Protein AF-A0A2S6XHJ8-F1 (afdb_monomer)

Mean predicted aligned error: 4.08 Å

pLDDT: mean 92.59, std 9.73, range [37.56, 98.44]

Secondary structure (DSSP, 8-state):
-GGGTEE-S---GGGEEE-SS-EEE--GGG-EETTS---HHHHHHHHHHTTHHHHHHHHHHHHHSS-HHHHTT--HHHHHHHHHTT---TT--HHHHHHHHHHHHHHHHHHHHHHHHHHT-TTPPP-HHHHHHHHHHTT---

Solvent-accessible surface area (backbone atoms only — not comparable to full-atom values): 8437 Å² total; per-residue (Å²): 94,41,95,77,43,27,36,44,82,64,52,38,74,93,31,49,47,67,84,86,84,53,82,41,82,49,80,64,89,67,44,51,48,73,88,52,98,64,56,73,68,53,46,53,52,45,67,55,42,41,58,47,44,76,37,48,30,54,36,49,41,63,69,74,67,55,62,65,78,82,54,70,79,54,56,65,66,60,45,41,50,44,41,76,74,66,57,73,72,85,91,64,56,68,72,59,50,53,52,44,66,48,39,33,64,24,25,49,55,50,50,56,46,51,50,42,34,73,76,73,34,87,79,58,77,80,62,41,69,59,38,52,50,31,56,56,61,43,70,60,83,129

Structure (mmCIF, N/CA/C/O backbone):
data_AF-A0A2S6XHJ8-F1
#
_entry.id 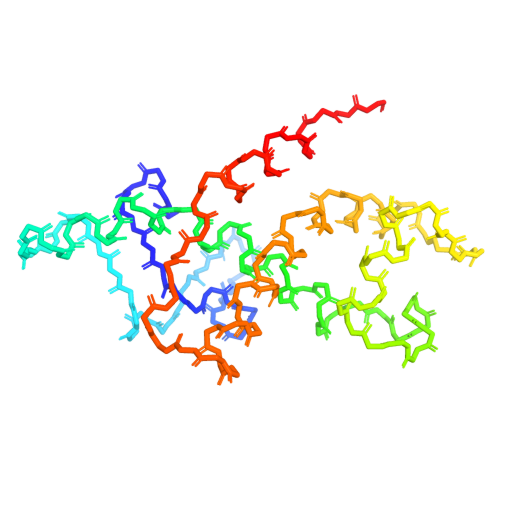  AF-A0A2S6XHJ8-F1
#
loop_
_atom_site.group_PDB
_atom_site.id
_atom_site.type_symbol
_atom_site.label_atom_id
_atom_site.label_alt_id
_atom_site.label_comp_id
_atom_site.label_asym_id
_atom_site.label_entity_id
_atom_site.label_seq_id
_atom_site.pdbx_PDB_ins_code
_atom_site.Cartn_x
_atom_site.Cartn_y
_atom_site.Cartn_z
_atom_site.occupancy
_atom_site.B_iso_or_equiv
_atom_site.auth_seq_id
_atom_site.auth_comp_id
_atom_site.auth_asym_id
_atom_site.auth_atom_id
_atom_site.pdbx_PDB_model_num
ATOM 1 N N . MET A 1 1 ? -7.659 -8.815 3.736 1.00 91.62 1 MET A N 1
ATOM 2 C CA . MET A 1 1 ? -7.818 -7.930 4.908 1.00 91.62 1 MET A CA 1
ATOM 3 C C . MET A 1 1 ? -8.956 -6.944 4.671 1.00 91.62 1 MET A C 1
ATOM 5 O O . MET A 1 1 ? -10.009 -7.159 5.249 1.00 91.62 1 MET A O 1
ATOM 9 N N . SER A 1 2 ? -8.832 -6.026 3.706 1.00 93.75 2 SER A N 1
ATOM 10 C CA . SER A 1 2 ? -9.870 -5.049 3.304 1.00 93.75 2 SER A CA 1
ATOM 11 C C . SER A 1 2 ? -11.326 -5.557 3.282 1.00 93.75 2 SER A C 1
ATOM 13 O O . SER A 1 2 ? -12.183 -5.001 3.956 1.00 93.75 2 SER A O 1
ATOM 15 N N . ALA A 1 3 ? -11.616 -6.669 2.588 1.00 93.50 3 ALA A N 1
ATOM 16 C CA . ALA A 1 3 ? -12.980 -7.218 2.490 1.00 93.50 3 ALA A CA 1
ATOM 17 C C . ALA A 1 3 ? -13.579 -7.687 3.834 1.00 93.50 3 ALA A C 1
ATOM 19 O O . ALA A 1 3 ? -14.787 -7.864 3.943 1.00 93.50 3 ALA A O 1
ATOM 20 N N . ARG A 1 4 ? -12.735 -7.900 4.850 1.00 94.75 4 ARG A N 1
ATOM 21 C CA . ARG A 1 4 ? -13.133 -8.212 6.229 1.00 94.75 4 ARG A CA 1
ATOM 22 C C . ARG A 1 4 ? -13.120 -6.976 7.136 1.00 94.75 4 ARG A C 1
ATOM 24 O O . ARG A 1 4 ? -13.318 -7.116 8.330 1.00 94.75 4 ARG A O 1
ATOM 31 N N . GLY A 1 5 ? -12.882 -5.783 6.588 1.00 97.06 5 GLY A N 1
ATOM 32 C CA . GLY A 1 5 ? -12.819 -4.544 7.358 1.00 97.06 5 GLY A CA 1
ATOM 33 C C . GLY A 1 5 ? -11.563 -4.381 8.204 1.00 97.06 5 GLY A C 1
ATOM 34 O O . GLY A 1 5 ? -11.638 -3.739 9.242 1.00 97.06 5 GLY A O 1
ATOM 35 N N . LEU A 1 6 ? -10.449 -4.987 7.786 1.00 97.75 6 LEU A N 1
ATOM 36 C CA . LEU A 1 6 ? -9.154 -4.914 8.465 1.00 97.75 6 LEU A CA 1
ATOM 37 C C . LEU A 1 6 ? -8.127 -4.220 7.565 1.00 97.75 6 LEU A C 1
ATOM 39 O O . LEU A 1 6 ? -8.011 -4.582 6.386 1.00 97.75 6 LEU A O 1
ATOM 43 N N . VAL A 1 7 ? -7.34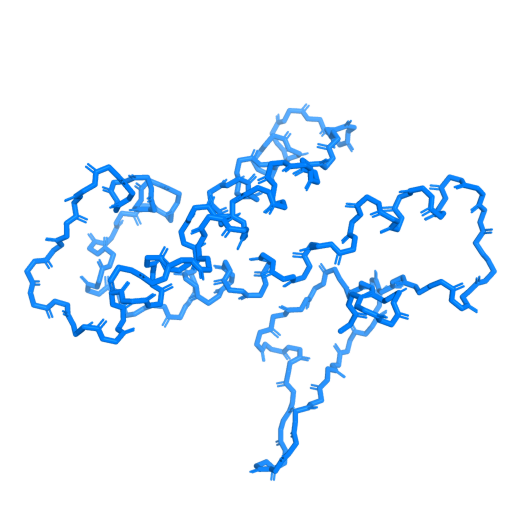9 -3.313 8.154 1.00 98.38 7 VAL A N 1
ATOM 44 C CA . VAL A 1 7 ? -6.134 -2.722 7.575 1.00 98.38 7 VAL A CA 1
ATOM 45 C C . VAL A 1 7 ? -4.974 -2.960 8.537 1.00 98.38 7 VAL A C 1
ATOM 47 O O . VAL A 1 7 ? -5.105 -2.733 9.735 1.00 98.38 7 VAL A O 1
ATOM 50 N N . HIS A 1 8 ? -3.856 -3.454 8.023 1.00 98.25 8 HIS A N 1
ATOM 51 C CA . HIS A 1 8 ? -2.641 -3.752 8.774 1.00 98.25 8 HIS A CA 1
ATOM 52 C C . HIS A 1 8 ? -1.740 -2.526 8.933 1.00 98.25 8 HIS A C 1
ATOM 54 O O . HIS A 1 8 ? -1.042 -2.418 9.935 1.00 98.25 8 HIS A O 1
ATOM 60 N N . PHE A 1 9 ? -1.721 -1.638 7.932 1.00 97.62 9 PHE A N 1
ATOM 61 C CA . PHE A 1 9 ? -0.877 -0.438 7.834 1.00 97.62 9 PHE A CA 1
ATOM 62 C C . PHE A 1 9 ? 0.635 -0.675 7.713 1.00 97.62 9 PHE A C 1
ATOM 64 O O . PHE A 1 9 ? 1.367 0.272 7.437 1.00 97.62 9 PHE A O 1
ATOM 71 N N . ASP A 1 10 ? 1.084 -1.925 7.825 1.00 96.75 10 ASP A N 1
ATOM 72 C CA . ASP A 1 10 ? 2.495 -2.322 7.730 1.00 96.75 10 ASP A CA 1
ATOM 73 C C . ASP A 1 10 ? 2.665 -3.708 7.083 1.00 96.75 10 ASP A C 1
ATOM 75 O O . ASP A 1 10 ? 3.451 -4.563 7.493 1.00 96.75 10 ASP A O 1
ATOM 79 N N . ALA A 1 11 ? 1.835 -3.975 6.073 1.00 95.25 11 ALA A N 1
ATOM 80 C CA . ALA A 1 11 ? 1.819 -5.249 5.368 1.00 95.25 11 ALA A CA 1
ATOM 81 C C . ALA A 1 11 ? 2.998 -5.354 4.383 1.00 95.25 11 ALA A C 1
ATOM 83 O O . ALA A 1 11 ? 2.828 -5.149 3.182 1.00 95.25 11 ALA A O 1
ATOM 84 N N . HIS A 1 12 ? 4.190 -5.686 4.876 1.00 94.25 12 HIS A N 1
ATOM 85 C CA . HIS A 1 12 ? 5.382 -5.938 4.057 1.00 94.25 12 HIS A CA 1
ATOM 86 C C . HIS A 1 12 ? 5.957 -7.347 4.265 1.00 94.25 12 HIS A C 1
ATOM 88 O O . HIS A 1 12 ? 5.586 -8.057 5.197 1.00 94.25 12 HIS A O 1
ATOM 94 N N . PHE A 1 13 ? 6.909 -7.763 3.423 1.00 91.88 13 PHE A N 1
ATOM 95 C CA . PHE A 1 13 ? 7.404 -9.149 3.396 1.00 91.88 13 PHE A CA 1
ATOM 96 C C . PHE A 1 13 ? 8.067 -9.626 4.692 1.00 91.88 13 PHE A C 1
ATOM 98 O O . PHE A 1 13 ? 7.992 -10.812 4.986 1.00 91.88 13 PHE A O 1
ATOM 105 N N . ALA A 1 14 ? 8.648 -8.736 5.503 1.00 93.31 14 ALA A N 1
ATOM 106 C CA . ALA A 1 14 ? 9.172 -9.122 6.819 1.00 93.31 14 ALA A CA 1
ATOM 107 C C . ALA A 1 14 ? 8.073 -9.400 7.872 1.00 93.31 14 ALA A C 1
ATOM 109 O O . ALA A 1 14 ? 8.341 -10.077 8.859 1.00 93.31 14 ALA A O 1
ATOM 110 N N . ASN A 1 15 ? 6.835 -8.960 7.620 1.00 96.69 15 ASN A N 1
ATOM 111 C CA . ASN A 1 15 ? 5.649 -9.215 8.446 1.00 96.69 15 ASN A CA 1
ATOM 112 C C . ASN A 1 15 ? 4.764 -10.317 7.833 1.00 96.69 15 ASN A C 1
ATOM 114 O O . ASN A 1 15 ? 3.629 -10.535 8.258 1.00 96.69 15 ASN A O 1
ATOM 118 N N . LEU A 1 16 ? 5.277 -11.027 6.820 1.00 93.69 16 LEU A N 1
ATOM 119 C CA . LEU A 1 16 ? 4.637 -12.177 6.196 1.00 93.69 16 LEU A CA 1
ATOM 120 C C . LEU A 1 16 ? 5.418 -13.446 6.531 1.00 93.69 16 LEU A C 1
ATOM 122 O O . LEU A 1 16 ? 6.581 -13.603 6.171 1.00 93.69 16 LEU A O 1
ATOM 126 N N . LEU A 1 17 ? 4.743 -14.383 7.185 1.00 95.75 17 LEU A N 1
ATOM 127 C CA . LEU A 1 17 ? 5.260 -15.708 7.502 1.00 95.75 17 LEU A CA 1
ATOM 128 C C . LEU A 1 17 ? 4.561 -16.746 6.624 1.00 95.75 17 LEU A C 1
ATOM 130 O O . LEU A 1 17 ? 3.405 -16.579 6.234 1.00 95.75 17 LEU A O 1
ATOM 134 N N . THR A 1 18 ? 5.242 -17.845 6.324 1.00 96.06 18 THR A N 1
ATOM 135 C CA . THR A 1 18 ? 4.644 -18.969 5.601 1.00 96.06 18 THR A CA 1
ATOM 136 C C . THR A 1 18 ? 5.185 -20.289 6.120 1.00 96.06 18 THR A C 1
ATOM 138 O O . THR A 1 18 ? 6.367 -20.407 6.433 1.00 96.06 18 THR A O 1
ATOM 141 N N . ASP A 1 19 ? 4.309 -21.286 6.198 1.00 96.31 19 ASP A N 1
ATOM 142 C CA . ASP A 1 19 ? 4.666 -22.688 6.443 1.00 96.31 19 ASP A CA 1
ATOM 143 C C . ASP A 1 19 ? 4.840 -23.475 5.125 1.00 96.31 19 ASP A C 1
ATOM 145 O O . ASP A 1 19 ? 4.975 -24.697 5.131 1.00 96.31 19 ASP A O 1
ATOM 149 N N . GLY A 1 20 ? 4.808 -22.781 3.981 1.00 95.50 20 GLY A N 1
ATOM 150 C CA . GLY A 1 20 ? 4.837 -23.367 2.641 1.00 95.50 20 GLY A CA 1
ATOM 151 C C . GLY A 1 20 ? 3.463 -23.790 2.108 1.00 95.50 20 GLY A C 1
ATOM 152 O O . GLY A 1 20 ? 3.369 -24.195 0.952 1.00 95.50 20 GLY A O 1
ATOM 153 N N . GLN A 1 21 ? 2.400 -23.696 2.910 1.00 95.56 21 GLN A N 1
ATOM 154 C CA . GLN A 1 21 ? 1.014 -23.978 2.512 1.00 95.56 21 GLN A CA 1
ATOM 155 C C . GLN A 1 21 ? 0.106 -22.758 2.680 1.00 95.56 21 GLN A C 1
ATOM 157 O O . GLN A 1 21 ? -0.823 -22.552 1.897 1.00 95.56 21 GLN A O 1
ATOM 162 N N . ARG A 1 22 ? 0.351 -21.951 3.712 1.00 95.56 22 ARG A N 1
ATOM 163 C CA . ARG A 1 22 ? -0.447 -20.782 4.073 1.00 95.56 22 ARG A CA 1
ATOM 164 C C . ARG A 1 22 ? 0.453 -19.593 4.348 1.00 95.56 22 ARG A C 1
ATOM 166 O O . ARG A 1 22 ? 1.557 -19.734 4.857 1.00 95.56 22 ARG A O 1
ATOM 173 N N . MET A 1 23 ? -0.076 -18.415 4.047 1.00 94.00 23 MET A N 1
ATOM 174 C CA . MET A 1 23 ? 0.528 -17.143 4.424 1.00 94.00 23 MET A CA 1
ATOM 175 C C . MET A 1 23 ? -0.128 -16.633 5.706 1.00 94.00 23 MET A C 1
ATOM 177 O O . MET A 1 23 ? -1.354 -16.676 5.844 1.00 94.00 23 MET A O 1
ATOM 181 N N . TYR A 1 24 ? 0.690 -16.115 6.610 1.00 95.31 24 TYR A N 1
ATOM 182 C CA . TYR A 1 24 ? 0.290 -15.523 7.876 1.00 95.31 24 TYR A CA 1
ATOM 183 C C . TYR A 1 24 ? 0.835 -14.098 7.934 1.00 95.31 24 TYR A C 1
ATOM 185 O O . TYR A 1 24 ? 2.002 -13.871 7.627 1.00 95.31 24 TYR A O 1
ATOM 193 N N . PHE A 1 25 ? -0.005 -13.148 8.331 1.00 95.50 25 PHE A N 1
ATOM 194 C CA . PHE A 1 25 ? 0.446 -11.803 8.682 1.00 95.50 25 PHE A CA 1
ATOM 195 C C . PHE A 1 25 ? 0.858 -11.792 10.155 1.00 95.50 25 PHE A C 1
ATOM 197 O O . PHE A 1 25 ? 0.224 -12.460 10.977 1.00 95.50 25 PHE A O 1
ATOM 204 N N . ALA A 1 26 ? 1.915 -11.060 10.469 1.00 96.75 26 ALA A N 1
ATOM 205 C CA . ALA A 1 26 ? 2.439 -10.854 11.811 1.00 96.75 26 ALA A CA 1
ATOM 206 C C . ALA A 1 26 ? 2.598 -9.352 12.082 1.00 96.75 26 ALA A C 1
ATOM 208 O O . ALA A 1 26 ? 2.518 -8.554 11.163 1.00 96.75 26 ALA A O 1
ATOM 209 N N . ASP A 1 27 ? 2.838 -8.993 13.342 1.00 97.06 27 ASP A N 1
ATOM 210 C CA . ASP A 1 27 ? 2.986 -7.601 13.788 1.00 97.06 27 ASP A CA 1
AT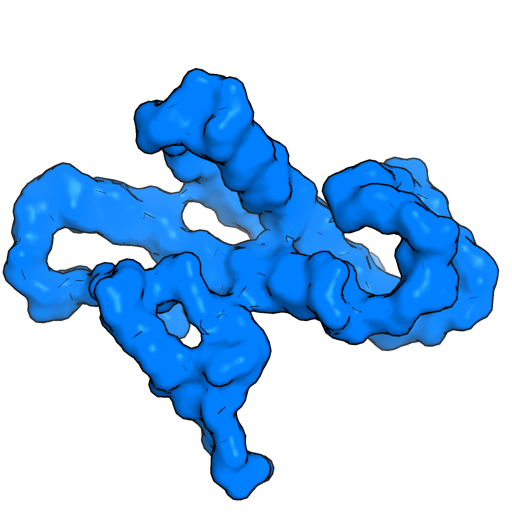OM 211 C C . ASP A 1 27 ? 1.770 -6.698 13.504 1.00 97.06 27 ASP A C 1
ATOM 213 O O . ASP A 1 27 ? 1.784 -5.758 12.715 1.00 97.06 27 ASP A O 1
ATOM 217 N N . PHE A 1 28 ? 0.680 -6.962 14.221 1.00 96.75 28 PHE A N 1
ATOM 218 C CA . PHE A 1 28 ? -0.545 -6.164 14.140 1.00 96.75 28 PHE A CA 1
ATOM 219 C C . PHE A 1 28 ? -0.493 -4.879 14.986 1.00 96.75 28 PHE A C 1
ATOM 221 O O . PHE A 1 28 ? -1.545 -4.330 15.307 1.00 96.75 28 PHE A O 1
ATOM 228 N N . GLY A 1 29 ? 0.695 -4.389 15.369 1.00 96.75 29 GLY A N 1
ATOM 229 C CA . GLY A 1 29 ? 0.843 -3.231 16.261 1.00 96.75 29 GLY A CA 1
ATOM 230 C C . GLY A 1 29 ? 0.224 -1.932 15.730 1.00 96.75 29 GLY A C 1
ATOM 231 O O . GLY A 1 29 ? -0.124 -1.056 16.518 1.00 96.75 29 GLY A O 1
ATOM 232 N N . LEU A 1 30 ? 0.047 -1.825 14.409 1.00 96.75 30 LEU A N 1
ATOM 233 C CA . LEU A 1 30 ? -0.582 -0.684 13.735 1.00 96.75 30 LEU A CA 1
ATOM 234 C C . LEU A 1 30 ? -1.975 -0.994 13.169 1.00 96.75 30 LEU A C 1
ATOM 236 O O . LEU A 1 30 ? -2.588 -0.122 12.559 1.00 96.75 30 LEU A O 1
ATOM 240 N N . ALA A 1 31 ? -2.478 -2.218 13.333 1.00 97.81 31 ALA A N 1
ATOM 241 C CA . ALA A 1 31 ? -3.674 -2.661 12.634 1.00 97.81 31 ALA A CA 1
ATOM 242 C C . ALA A 1 31 ? -4.966 -2.048 13.202 1.00 97.81 31 ALA A C 1
ATOM 244 O O . ALA A 1 31 ? -5.122 -1.886 14.412 1.00 97.81 31 ALA A O 1
ATOM 245 N N . LEU A 1 32 ? -5.936 -1.796 12.320 1.00 98.12 32 LEU A N 1
ATOM 246 C CA . LEU A 1 32 ? -7.267 -1.302 12.669 1.00 98.12 32 LEU A CA 1
ATOM 247 C C . LEU A 1 32 ? -8.344 -2.186 12.030 1.00 98.12 32 LEU A C 1
ATOM 249 O O . LEU A 1 32 ? -8.284 -2.490 10.835 1.00 98.12 32 LEU A O 1
ATOM 253 N N . SER A 1 33 ? -9.326 -2.603 12.831 1.00 97.94 33 SER A N 1
ATOM 254 C CA . SER A 1 33 ? -10.433 -3.464 12.406 1.00 97.94 33 SER A CA 1
ATOM 255 C C . SER A 1 33 ? -11.779 -2.851 12.762 1.00 97.94 33 SER A C 1
ATOM 257 O O . SER A 1 33 ? -11.937 -2.280 13.839 1.00 97.94 33 SER A O 1
ATOM 259 N N . ARG A 1 34 ? -12.781 -3.065 11.907 1.00 97.25 34 ARG A N 1
ATOM 260 C CA . ARG A 1 34 ? -14.181 -2.696 12.184 1.00 97.25 34 ARG A CA 1
ATOM 261 C C . ARG A 1 34 ? -14.791 -3.405 13.393 1.00 97.25 34 ARG A C 1
ATOM 263 O O . ARG A 1 34 ? -15.828 -2.970 13.876 1.00 97.25 34 ARG A O 1
ATOM 270 N N . ASP A 1 35 ? -14.176 -4.502 13.828 1.00 97.19 35 ASP A N 1
ATOM 271 C CA . ASP A 1 35 ? -14.625 -5.286 14.981 1.00 97.19 35 ASP A CA 1
ATOM 272 C C . ASP A 1 35 ? -14.127 -4.700 16.317 1.00 97.19 35 ASP A C 1
ATOM 274 O O . ASP A 1 35 ? -14.470 -5.212 17.381 1.00 97.19 35 ASP A O 1
ATOM 278 N N . PHE A 1 36 ? -13.294 -3.653 16.279 1.00 97.75 36 PHE A N 1
ATOM 279 C CA . PHE A 1 36 ? -12.870 -2.919 17.470 1.00 97.75 36 PHE A CA 1
ATOM 280 C C . PHE A 1 36 ? -13.929 -1.895 17.901 1.00 97.75 36 PHE A C 1
ATOM 282 O O . PHE A 1 36 ? -14.787 -1.490 17.115 1.00 97.75 36 PHE A O 1
ATOM 289 N N . ASP A 1 37 ? -13.849 -1.454 19.157 1.00 98.12 37 ASP A N 1
ATOM 290 C CA . ASP A 1 37 ? -14.670 -0.353 19.667 1.00 98.12 37 ASP A CA 1
ATOM 291 C C . ASP A 1 37 ? -14.092 0.986 19.191 1.00 98.12 37 ASP A C 1
ATOM 293 O O . ASP A 1 37 ? -13.234 1.576 19.843 1.00 98.12 37 ASP A O 1
ATOM 297 N N . LEU A 1 38 ? -14.498 1.394 17.987 1.00 98.06 38 LEU A N 1
ATOM 298 C CA . LEU A 1 38 ? -13.996 2.589 17.311 1.00 98.06 38 LEU A CA 1
ATOM 299 C C . LEU A 1 38 ? -14.868 3.818 17.596 1.00 98.06 38 LEU A C 1
ATOM 301 O O . LEU A 1 38 ? -16.101 3.733 17.667 1.00 98.06 38 LEU A O 1
ATOM 305 N N . THR A 1 39 ? -14.259 4.999 17.639 1.00 98.44 39 THR A N 1
ATOM 306 C CA . THR A 1 39 ? -14.991 6.271 17.541 1.00 98.44 39 THR A CA 1
ATOM 307 C C . THR A 1 39 ? -15.558 6.481 16.129 1.00 98.44 39 THR A C 1
ATOM 309 O O . THR A 1 39 ? -15.365 5.666 15.221 1.00 98.44 39 THR A O 1
ATOM 312 N N . ALA A 1 40 ? -16.319 7.560 15.918 1.00 98.12 40 ALA A N 1
ATOM 313 C CA . ALA A 1 40 ? -16.796 7.896 14.575 1.00 98.12 40 ALA A CA 1
ATOM 314 C C . ALA A 1 40 ? -15.626 8.271 13.658 1.00 98.12 40 ALA A C 1
ATOM 316 O O . ALA A 1 40 ? -15.529 7.765 12.545 1.00 98.12 40 ALA A O 1
ATOM 317 N N . GLU A 1 41 ? -14.693 9.065 14.175 1.00 97.19 41 GLU A N 1
ATOM 318 C CA . GLU A 1 41 ? -13.509 9.516 13.455 1.00 97.19 41 GLU A CA 1
ATOM 319 C C . GLU A 1 41 ? -12.589 8.347 13.073 1.00 97.19 41 GLU A C 1
ATOM 321 O O . GLU A 1 41 ? -12.038 8.325 11.974 1.00 97.19 41 GLU A O 1
ATOM 326 N N . GLU A 1 42 ? -12.439 7.350 13.949 1.00 97.81 42 GLU A N 1
ATOM 327 C CA . GLU A 1 42 ? -11.642 6.149 13.667 1.00 97.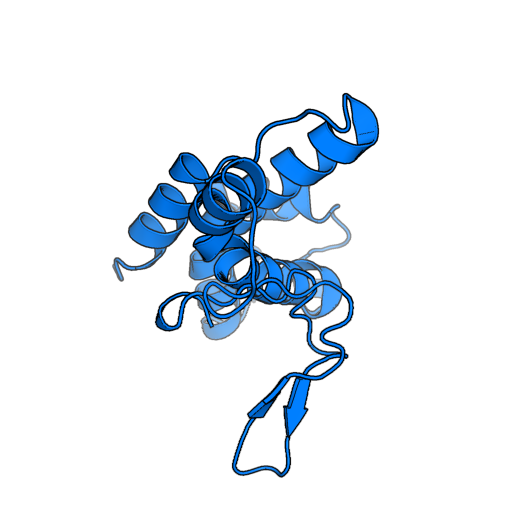81 42 GLU A CA 1
ATOM 328 C C . GLU A 1 42 ? -12.299 5.240 12.623 1.00 97.81 42 GLU A C 1
ATOM 330 O O . GLU A 1 42 ? -11.596 4.634 11.813 1.00 97.81 42 GLU A O 1
ATOM 335 N N . ARG A 1 43 ? -13.637 5.154 12.603 1.00 98.00 43 ARG A N 1
ATOM 336 C CA . ARG A 1 43 ? -14.366 4.437 11.546 1.00 98.00 43 ARG A CA 1
ATOM 337 C C . ARG A 1 43 ? -14.202 5.109 10.191 1.00 98.00 43 ARG A C 1
ATOM 339 O O . ARG A 1 43 ? -13.887 4.417 9.228 1.00 98.00 43 ARG A O 1
ATOM 346 N N . ASP A 1 44 ? -14.356 6.429 10.133 1.00 97.06 44 ASP A N 1
ATOM 347 C CA . ASP A 1 44 ? -14.171 7.192 8.895 1.00 97.06 44 ASP A CA 1
ATOM 348 C C . ASP A 1 44 ? -12.732 7.035 8.382 1.00 97.06 44 ASP A C 1
ATOM 350 O O . ASP A 1 44 ? -12.503 6.736 7.208 1.00 97.06 44 ASP A O 1
ATOM 354 N N . PHE A 1 45 ? -11.750 7.120 9.289 1.00 97.31 45 PHE A N 1
ATOM 355 C CA . PHE A 1 45 ? -10.353 6.838 8.971 1.00 97.31 45 PHE A CA 1
ATOM 356 C C . PHE A 1 45 ? -10.174 5.418 8.418 1.00 97.31 45 PHE A C 1
ATOM 358 O O . PHE A 1 45 ? -9.547 5.246 7.373 1.00 97.31 45 PHE A O 1
ATOM 365 N N . LEU A 1 46 ? -10.729 4.394 9.070 1.00 98.25 46 LEU A N 1
ATOM 366 C CA . LEU A 1 46 ? -10.639 3.015 8.592 1.00 98.25 46 LEU A CA 1
ATOM 367 C C . LEU A 1 46 ? -11.231 2.864 7.185 1.00 98.25 46 LEU A C 1
ATOM 369 O O . LEU A 1 46 ? -10.570 2.300 6.312 1.00 98.25 46 LEU A O 1
ATOM 373 N N . ASP A 1 47 ? -12.442 3.373 6.959 1.00 96.88 47 ASP A N 1
ATOM 374 C CA . ASP A 1 47 ? -13.169 3.243 5.693 1.00 96.88 47 ASP A CA 1
ATOM 375 C C . ASP A 1 47 ? -12.424 3.907 4.523 1.00 96.88 47 ASP A C 1
ATOM 377 O O . ASP A 1 47 ? -12.354 3.343 3.418 1.00 96.88 47 ASP A O 1
ATOM 381 N N . ASP A 1 48 ? -11.776 5.045 4.777 1.00 96.50 48 ASP A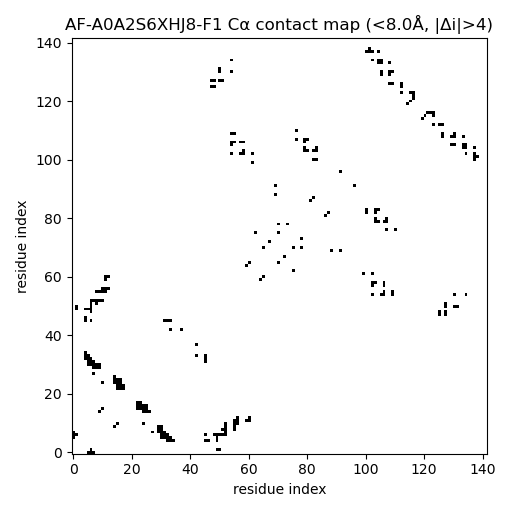 N 1
ATOM 382 C CA . ASP A 1 48 ? -10.901 5.706 3.810 1.00 96.50 48 ASP A CA 1
ATOM 383 C C . ASP A 1 48 ? -9.645 4.876 3.502 1.00 96.50 48 ASP A C 1
ATOM 385 O O . ASP A 1 48 ? -9.199 4.813 2.351 1.00 96.50 48 ASP A O 1
ATOM 389 N N . HIS A 1 49 ? -9.100 4.166 4.492 1.00 98.00 49 HIS A N 1
ATOM 390 C CA . HIS A 1 49 ? -7.829 3.446 4.380 1.00 98.00 49 HIS A CA 1
ATOM 391 C C . HIS A 1 49 ? -7.961 1.955 4.048 1.00 98.00 49 HIS A C 1
ATOM 393 O O . HIS A 1 49 ? -6.944 1.280 3.893 1.00 98.00 49 HIS A O 1
ATOM 399 N N . LEU A 1 50 ? -9.171 1.422 3.831 1.00 97.56 50 LEU A N 1
ATOM 400 C CA . LEU A 1 50 ? -9.387 0.002 3.497 1.00 97.56 50 LEU A CA 1
ATOM 401 C C . LEU A 1 50 ? -8.577 -0.499 2.289 1.00 97.56 50 LEU A C 1
ATOM 403 O O . LEU A 1 50 ? -8.407 -1.707 2.120 1.00 97.56 50 LEU A O 1
ATOM 407 N N . VAL A 1 51 ? -8.101 0.394 1.422 1.00 96.81 51 VAL A N 1
ATOM 408 C CA . VAL A 1 51 ? -7.284 0.055 0.246 1.00 96.81 51 VAL A CA 1
ATOM 409 C C . VAL A 1 51 ? -5.778 0.169 0.473 1.00 96.81 51 VAL A C 1
ATOM 411 O O . VAL A 1 51 ? -5.019 -0.234 -0.407 1.00 96.81 51 VAL A O 1
ATOM 414 N N . TYR A 1 52 ? -5.344 0.678 1.627 1.00 97.88 52 TYR A N 1
ATOM 415 C CA . TYR A 1 52 ? -3.951 1.008 1.919 1.00 97.88 52 TYR A CA 1
ATOM 416 C C . TYR A 1 52 ? -3.016 -0.183 1.687 1.00 97.88 52 TYR A C 1
ATOM 418 O O . TYR A 1 52 ? -2.168 -0.123 0.799 1.00 97.88 52 TYR A O 1
ATOM 426 N N . ASP A 1 53 ? -3.235 -1.306 2.381 1.00 97.19 53 ASP A N 1
ATOM 427 C CA . ASP A 1 53 ? -2.355 -2.484 2.284 1.00 97.19 53 ASP A CA 1
ATOM 428 C C . ASP A 1 53 ? -2.283 -3.065 0.867 1.00 97.19 53 ASP A C 1
ATOM 430 O O . ASP A 1 53 ? -1.276 -3.654 0.475 1.00 97.19 53 ASP A O 1
ATOM 434 N N . ARG A 1 54 ? -3.355 -2.897 0.078 1.00 95.06 54 ARG A N 1
ATOM 435 C CA . ARG A 1 54 ? -3.427 -3.400 -1.299 1.00 95.06 54 ARG A CA 1
ATOM 436 C C . ARG A 1 54 ? -2.496 -2.634 -2.240 1.00 95.06 54 ARG A C 1
ATOM 438 O O . ARG A 1 54 ? -2.079 -3.209 -3.240 1.00 95.06 54 ARG A O 1
ATOM 445 N N . SER A 1 55 ? -2.178 -1.379 -1.927 1.00 95.88 55 SER A N 1
ATOM 446 C CA . SER A 1 55 ? -1.153 -0.612 -2.642 1.00 95.88 55 SER A CA 1
ATOM 447 C C . SER A 1 55 ? 0.209 -0.684 -1.942 1.00 95.88 55 SER A C 1
ATOM 449 O O . SER A 1 55 ? 1.232 -0.821 -2.608 1.00 95.88 55 SER A O 1
ATOM 451 N N . TYR A 1 56 ? 0.229 -0.680 -0.605 1.00 96.81 56 TYR A N 1
ATOM 452 C CA . TYR A 1 56 ? 1.452 -0.675 0.197 1.00 96.81 56 TYR A CA 1
ATOM 453 C C . TYR A 1 56 ? 2.308 -1.930 -0.003 1.00 96.81 56 TYR A C 1
ATOM 455 O O . TYR A 1 56 ? 3.498 -1.806 -0.285 1.00 96.81 56 TYR A O 1
ATOM 463 N N . ALA A 1 57 ? 1.721 -3.131 0.073 1.00 95.81 57 ALA A N 1
ATOM 464 C CA . ALA A 1 57 ? 2.498 -4.367 -0.031 1.00 95.81 57 ALA A CA 1
ATOM 465 C C . ALA A 1 57 ? 3.187 -4.525 -1.407 1.00 95.81 57 ALA A C 1
ATOM 467 O O . ALA A 1 57 ? 4.391 -4.795 -1.442 1.00 95.81 57 ALA A O 1
ATOM 468 N N . PRO A 1 58 ? 2.502 -4.299 -2.552 1.00 95.50 58 PRO A N 1
ATOM 469 C CA . PRO A 1 58 ? 3.175 -4.295 -3.848 1.00 95.50 58 PRO A CA 1
ATOM 470 C C . PRO A 1 58 ? 4.161 -3.138 -4.018 1.00 95.50 58 PRO A C 1
ATOM 472 O O . PRO A 1 58 ? 5.225 -3.349 -4.586 1.00 95.50 58 PRO A O 1
ATOM 475 N N . ASN A 1 59 ? 3.873 -1.937 -3.504 1.00 95.56 59 ASN A N 1
ATOM 476 C CA . ASN A 1 59 ? 4.842 -0.837 -3.540 1.00 95.56 59 ASN A CA 1
ATOM 477 C C . ASN A 1 59 ? 6.143 -1.223 -2.818 1.00 95.56 59 ASN A C 1
ATOM 479 O O . ASN A 1 59 ? 7.235 -1.029 -3.344 1.00 95.56 59 ASN A O 1
ATOM 483 N N . HIS A 1 60 ? 6.037 -1.869 -1.655 1.00 95.19 60 HIS A N 1
ATOM 484 C CA . HIS A 1 60 ? 7.191 -2.397 -0.935 1.00 95.19 60 HIS A CA 1
ATOM 485 C C . HIS A 1 60 ? 7.949 -3.461 -1.754 1.00 95.19 60 HIS A C 1
ATOM 487 O O . HIS A 1 60 ? 9.182 -3.474 -1.744 1.00 95.19 60 HIS A O 1
ATOM 493 N N . LEU A 1 61 ? 7.244 -4.329 -2.499 1.00 94.62 61 LEU A N 1
ATOM 494 C CA . LEU A 1 61 ? 7.866 -5.260 -3.454 1.00 94.62 61 LEU A CA 1
ATOM 495 C C . LEU A 1 61 ? 8.691 -4.497 -4.495 1.00 94.62 61 LEU A C 1
ATOM 497 O O . LEU A 1 61 ? 9.881 -4.765 -4.652 1.00 94.62 61 LEU A O 1
ATOM 501 N N . LEU A 1 62 ? 8.070 -3.528 -5.173 1.00 94.44 62 LEU A N 1
ATOM 502 C CA . LEU A 1 62 ? 8.723 -2.757 -6.227 1.00 94.44 62 LEU A CA 1
ATOM 503 C C . LEU A 1 62 ? 9.921 -1.967 -5.685 1.00 94.44 62 LEU A C 1
ATOM 505 O 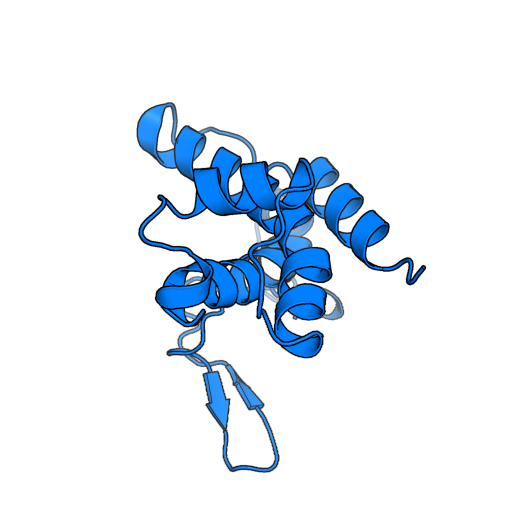O . LEU A 1 62 ? 10.958 -1.874 -6.344 1.00 94.44 62 LEU A O 1
ATOM 509 N N . ARG A 1 63 ? 9.794 -1.417 -4.474 1.00 93.44 63 ARG A N 1
ATOM 510 C CA . ARG A 1 63 ? 10.808 -0.578 -3.837 1.00 93.44 63 ARG A CA 1
ATOM 511 C C . ARG A 1 63 ? 12.044 -1.367 -3.411 1.00 93.44 63 ARG A C 1
ATOM 513 O O . ARG A 1 63 ? 13.145 -0.872 -3.648 1.00 93.44 63 ARG A O 1
ATOM 520 N N . HIS A 1 64 ? 11.869 -2.551 -2.820 1.00 92.38 64 HIS A N 1
ATOM 521 C CA . HIS A 1 64 ? 12.938 -3.262 -2.102 1.00 92.38 64 HIS A CA 1
ATOM 522 C C . HIS A 1 64 ? 13.339 -4.619 -2.690 1.00 92.38 64 HIS A C 1
ATOM 524 O O . HIS A 1 64 ? 14.382 -5.146 -2.311 1.00 92.38 64 HIS A O 1
ATOM 530 N N . HIS A 1 65 ? 12.535 -5.197 -3.583 1.00 90.81 65 HIS A N 1
ATOM 531 C CA . HIS A 1 65 ? 12.731 -6.572 -4.055 1.00 90.81 65 HIS A CA 1
ATOM 532 C C . HIS A 1 65 ? 12.808 -6.707 -5.580 1.00 90.81 65 HIS A C 1
ATOM 534 O O . HIS A 1 65 ? 12.945 -7.823 -6.079 1.00 90.81 65 HIS A O 1
ATOM 540 N N . LEU A 1 66 ? 12.762 -5.601 -6.330 1.00 88.81 66 LEU A N 1
ATOM 541 C CA . LEU A 1 66 ? 13.164 -5.635 -7.736 1.00 88.81 66 LEU A CA 1
ATOM 542 C C . LEU A 1 66 ? 14.684 -5.828 -7.846 1.00 88.81 66 LEU A C 1
ATOM 544 O O . LEU A 1 66 ? 15.424 -5.219 -7.070 1.00 88.81 66 LEU A O 1
ATOM 548 N N . PRO A 1 67 ? 15.167 -6.628 -8.815 1.00 86.62 67 PRO A N 1
ATOM 549 C CA . PRO A 1 67 ? 16.592 -6.706 -9.111 1.00 86.62 67 PRO A CA 1
ATOM 550 C C . PRO A 1 67 ? 17.164 -5.318 -9.423 1.00 86.62 67 PRO A C 1
ATOM 552 O O . PRO A 1 67 ? 16.542 -4.539 -10.143 1.00 86.62 67 PRO A O 1
ATOM 555 N N . ASN A 1 68 ? 18.361 -5.014 -8.914 1.00 81.75 68 ASN A N 1
ATOM 556 C CA . ASN A 1 68 ? 18.979 -3.691 -9.078 1.00 81.75 68 ASN A CA 1
ATOM 557 C C . ASN A 1 68 ? 19.113 -3.273 -10.553 1.00 81.75 68 ASN A C 1
ATOM 559 O O . ASN A 1 68 ? 18.893 -2.105 -10.878 1.00 81.75 68 ASN A O 1
ATOM 563 N N . ASP A 1 69 ? 19.405 -4.230 -11.437 1.00 84.81 69 ASP A N 1
ATOM 564 C CA . ASP A 1 69 ? 19.582 -3.995 -12.875 1.00 84.81 69 ASP A CA 1
ATOM 565 C C . ASP A 1 69 ? 18.293 -3.520 -13.562 1.00 84.81 69 ASP A C 1
ATOM 567 O O . ASP A 1 69 ? 18.359 -2.774 -14.532 1.00 84.81 69 ASP A O 1
ATOM 571 N N . VAL A 1 70 ? 17.118 -3.875 -13.024 1.00 86.00 70 VAL A N 1
ATOM 572 C CA . VAL A 1 70 ? 15.821 -3.422 -13.555 1.00 86.00 70 VAL A CA 1
ATOM 573 C C . VAL A 1 70 ? 15.643 -1.921 -13.350 1.00 86.00 70 VAL A C 1
ATOM 575 O O . VAL A 1 70 ? 15.120 -1.236 -14.224 1.00 86.00 70 VAL A O 1
ATOM 578 N N . ARG A 1 71 ? 16.081 -1.396 -12.198 1.00 84.12 71 ARG A N 1
ATOM 579 C CA . ARG A 1 71 ? 15.949 0.032 -11.883 1.00 84.12 71 ARG A CA 1
ATOM 580 C C . ARG A 1 71 ? 17.100 0.875 -12.436 1.00 84.12 71 ARG A C 1
ATOM 582 O O . ARG A 1 71 ? 16.953 2.084 -12.571 1.00 84.12 71 ARG A O 1
ATOM 589 N N . GLY A 1 72 ? 18.263 0.275 -12.691 1.00 83.44 72 GLY A N 1
ATOM 590 C CA . GLY A 1 72 ? 19.427 0.996 -13.217 1.00 83.44 72 GLY A CA 1
ATOM 591 C C . GLY A 1 72 ? 19.973 2.083 -12.279 1.00 83.44 72 GLY A C 1
ATOM 592 O O . GLY A 1 72 ? 20.635 3.011 -12.731 1.00 83.44 72 GLY A O 1
ATOM 593 N N . GLY A 1 73 ? 19.691 1.995 -10.973 1.00 82.00 73 GLY A N 1
ATOM 594 C CA . GLY A 1 73 ? 20.138 2.972 -9.971 1.00 82.00 73 GLY A CA 1
ATOM 595 C C . GLY A 1 73 ? 19.280 4.239 -9.845 1.00 82.00 73 GLY A C 1
ATOM 596 O O . GLY A 1 73 ? 19.587 5.077 -8.997 1.00 82.00 73 GLY A O 1
ATOM 597 N N . THR A 1 74 ? 18.203 4.375 -10.624 1.00 87.19 74 THR A N 1
ATOM 598 C CA . THR A 1 74 ? 17.235 5.477 -10.498 1.00 87.19 74 THR A CA 1
ATOM 599 C C . THR A 1 74 ? 16.531 5.444 -9.132 1.00 87.19 74 THR A C 1
ATOM 601 O O . THR A 1 74 ? 16.386 4.390 -8.506 1.00 87.19 74 THR A O 1
ATOM 604 N N . GLU A 1 75 ? 16.089 6.599 -8.625 1.00 90.88 75 GLU A N 1
ATOM 605 C CA . GLU A 1 75 ? 15.235 6.656 -7.429 1.00 90.88 75 GLU A CA 1
ATOM 606 C C . GLU A 1 75 ? 13.899 5.925 -7.698 1.00 90.88 75 GLU A C 1
ATOM 608 O O . GLU A 1 75 ? 13.459 5.817 -8.839 1.00 90.88 75 GLU A O 1
ATOM 613 N N . HIS A 1 76 ? 13.274 5.349 -6.667 1.00 91.94 76 HIS A N 1
ATOM 614 C CA . HIS A 1 76 ? 12.078 4.522 -6.820 1.00 91.94 76 HIS A CA 1
ATOM 615 C C . HIS A 1 76 ? 10.916 5.221 -7.529 1.00 91.94 76 HIS A C 1
ATOM 617 O O . HIS A 1 76 ? 10.390 4.669 -8.492 1.00 91.94 76 HIS A O 1
ATOM 623 N N . GLY A 1 77 ? 10.516 6.398 -7.049 1.00 91.88 77 GLY A N 1
ATOM 624 C CA . GLY A 1 77 ? 9.400 7.151 -7.608 1.00 91.88 77 GLY A CA 1
ATOM 625 C C . GLY A 1 77 ? 9.697 7.569 -9.042 1.00 91.88 77 GLY A C 1
ATOM 626 O O . GLY A 1 77 ? 8.883 7.326 -9.930 1.00 91.88 77 GLY A O 1
ATOM 627 N N . ALA A 1 78 ? 10.903 8.090 -9.292 1.00 92.62 78 ALA A N 1
ATOM 628 C CA . ALA A 1 78 ? 11.346 8.458 -10.639 1.00 92.62 78 ALA A CA 1
ATOM 629 C C . ALA A 1 78 ? 11.282 7.274 -11.621 1.00 92.62 78 ALA A C 1
ATOM 631 O O . ALA A 1 78 ? 10.718 7.409 -12.702 1.00 92.62 78 ALA A O 1
ATOM 632 N N . PHE A 1 79 ? 11.762 6.097 -11.211 1.00 93.62 79 PHE A N 1
ATOM 633 C CA . PHE A 1 79 ? 11.685 4.881 -12.022 1.00 93.62 79 PHE A CA 1
ATOM 634 C C . PHE A 1 79 ? 10.242 4.490 -12.371 1.00 93.62 79 PHE A C 1
ATOM 636 O O . PHE A 1 79 ? 9.960 4.139 -13.514 1.00 93.62 79 PHE A O 1
ATOM 643 N N . LEU A 1 80 ? 9.318 4.539 -11.406 1.00 94.56 80 LEU A N 1
ATOM 644 C CA . LEU A 1 80 ? 7.920 4.188 -11.671 1.00 94.56 80 LEU A CA 1
ATOM 645 C C . LEU A 1 80 ? 7.249 5.187 -12.618 1.00 94.56 80 LEU A C 1
ATOM 647 O O . LEU A 1 80 ? 6.464 4.772 -13.469 1.00 94.56 80 LEU A O 1
ATOM 651 N N . HIS A 1 81 ? 7.561 6.479 -12.489 1.00 94.19 81 HIS A N 1
ATOM 652 C CA . HIS A 1 81 ? 7.075 7.498 -13.417 1.00 94.19 81 HIS A CA 1
ATOM 653 C C . HIS A 1 81 ? 7.589 7.261 -14.838 1.00 94.19 81 HIS A C 1
ATOM 655 O O . HIS A 1 81 ? 6.780 7.185 -15.756 1.00 94.19 81 HIS A O 1
ATOM 661 N N . GLU A 1 82 ? 8.898 7.053 -15.011 1.00 93.25 82 GLU A N 1
ATOM 662 C CA . GLU A 1 82 ? 9.493 6.729 -16.315 1.00 93.25 82 GLU A CA 1
ATOM 663 C C . GLU A 1 82 ? 8.845 5.483 -16.934 1.00 93.25 82 GLU A C 1
ATOM 665 O O . GLU A 1 82 ? 8.505 5.483 -18.118 1.00 93.25 82 GLU A O 1
ATOM 670 N N . TRP A 1 83 ? 8.616 4.443 -16.126 1.00 92.94 83 TRP A N 1
ATOM 671 C CA . TRP A 1 83 ? 7.954 3.217 -16.569 1.00 92.94 83 TRP A CA 1
ATOM 672 C C . TRP A 1 83 ? 6.543 3.476 -17.105 1.00 92.94 83 TRP A C 1
ATOM 674 O O . TRP A 1 83 ? 6.201 3.042 -18.204 1.00 92.94 83 TRP A O 1
ATOM 684 N N . VAL A 1 84 ? 5.721 4.206 -16.343 1.00 92.75 84 VAL A N 1
ATOM 685 C CA . VAL A 1 84 ? 4.345 4.549 -16.741 1.00 92.75 84 VAL A CA 1
ATOM 686 C C . VAL A 1 84 ? 4.322 5.478 -17.961 1.00 92.75 84 VAL A C 1
ATOM 688 O O . VAL A 1 84 ? 3.410 5.373 -18.780 1.00 92.75 84 VAL A O 1
ATOM 691 N N . ASP A 1 85 ? 5.347 6.315 -18.133 1.00 92.19 85 ASP A N 1
ATOM 692 C CA . ASP A 1 85 ? 5.533 7.177 -19.307 1.00 92.19 85 ASP A CA 1
ATOM 693 C C . ASP A 1 85 ? 6.047 6.415 -20.550 1.00 92.19 85 ASP A C 1
ATOM 695 O O . ASP A 1 85 ? 6.212 7.001 -21.624 1.00 92.19 85 ASP A O 1
ATOM 699 N N . GLY A 1 86 ? 6.246 5.096 -20.444 1.00 87.38 86 GLY A N 1
ATOM 700 C CA . GLY A 1 86 ? 6.557 4.201 -21.560 1.00 87.38 86 GLY A CA 1
ATOM 701 C C . GLY A 1 86 ? 8.031 3.816 -21.687 1.00 87.38 86 GLY A C 1
ATOM 702 O O . GLY A 1 86 ? 8.415 3.212 -22.691 1.00 87.38 86 GLY A O 1
ATOM 703 N N . TYR A 1 87 ? 8.869 4.137 -20.700 1.00 82.31 87 TYR A N 1
ATOM 704 C CA . TYR A 1 87 ? 10.242 3.645 -20.661 1.00 82.31 87 TYR A CA 1
ATOM 705 C C . TYR A 1 87 ? 10.276 2.180 -20.213 1.00 82.31 87 TYR A C 1
ATOM 707 O O . TYR A 1 87 ? 10.012 1.856 -19.058 1.00 82.31 87 TYR A O 1
ATOM 715 N N . GLN A 1 88 ? 10.658 1.290 -21.127 1.00 73.31 88 GLN A N 1
ATOM 716 C CA . GLN A 1 88 ? 10.931 -0.110 -20.818 1.00 73.31 88 GLN A CA 1
ATOM 717 C C . GLN A 1 88 ? 12.390 -0.424 -21.164 1.00 73.31 88 GLN A C 1
ATOM 719 O O . GLN A 1 88 ? 12.744 -0.451 -22.347 1.00 73.31 88 GLN A O 1
ATOM 724 N N . PRO A 1 89 ? 13.257 -0.640 -20.157 1.00 75.62 89 PRO A N 1
ATOM 725 C CA . PRO A 1 89 ? 14.603 -1.143 -20.386 1.00 75.62 89 PRO A CA 1
ATOM 726 C C . PRO A 1 89 ? 14.588 -2.431 -21.217 1.00 75.62 89 PRO A C 1
ATOM 728 O O . PRO A 1 89 ? 13.725 -3.295 -21.035 1.00 75.62 89 PRO A O 1
ATOM 731 N N . ALA A 1 90 ? 15.567 -2.567 -22.113 1.00 70.19 90 ALA A N 1
ATOM 732 C CA . ALA A 1 90 ? 15.789 -3.819 -22.825 1.00 70.19 90 ALA A CA 1
ATOM 733 C C . ALA A 1 90 ? 16.094 -4.950 -21.824 1.00 70.19 90 ALA A C 1
ATOM 735 O O . ALA A 1 90 ? 16.655 -4.712 -20.756 1.00 70.19 90 ALA A O 1
ATOM 736 N N . ASP A 1 91 ? 15.725 -6.179 -22.185 1.00 83.44 91 ASP A N 1
ATOM 737 C CA . ASP A 1 91 ? 16.063 -7.410 -21.455 1.00 83.44 91 ASP A CA 1
ATOM 738 C C . ASP A 1 91 ? 15.363 -7.637 -20.098 1.00 83.44 91 ASP A C 1
ATOM 740 O O . ASP A 1 91 ? 15.756 -8.528 -19.341 1.00 83.44 91 ASP A O 1
ATOM 744 N N . ILE A 1 92 ? 14.275 -6.919 -19.791 1.00 87.38 92 ILE A N 1
ATOM 745 C CA . ILE A 1 92 ? 13.445 -7.243 -18.619 1.00 87.38 92 ILE A CA 1
ATOM 746 C C . ILE A 1 92 ? 12.566 -8.468 -18.919 1.00 87.38 92 ILE A C 1
ATOM 748 O O . ILE A 1 92 ? 11.807 -8.452 -19.892 1.00 87.38 92 ILE A O 1
ATOM 752 N N . PRO A 1 93 ? 12.596 -9.520 -18.075 1.00 90.25 93 PRO A N 1
ATOM 753 C CA . PRO A 1 93 ? 11.668 -10.639 -18.198 1.00 90.25 93 PRO A CA 1
ATOM 754 C C . PRO A 1 93 ? 10.209 -10.170 -18.183 1.00 90.25 93 PRO A C 1
ATOM 756 O O . PRO A 1 93 ? 9.815 -9.395 -17.309 1.00 90.25 93 PRO A O 1
ATOM 759 N N . SER A 1 94 ? 9.388 -10.690 -19.101 1.00 90.19 94 SER A N 1
ATOM 760 C CA . SER A 1 94 ? 7.977 -10.297 -19.262 1.00 90.19 94 SER A CA 1
ATOM 761 C C . SER A 1 94 ? 7.173 -10.371 -17.965 1.00 90.19 94 SER A C 1
ATOM 763 O O . SER A 1 94 ? 6.317 -9.529 -17.720 1.00 90.19 94 SER A O 1
ATOM 765 N N . ASP A 1 95 ? 7.475 -11.345 -17.109 1.00 91.38 95 ASP A N 1
ATOM 766 C CA . ASP A 1 95 ? 6.773 -11.538 -15.841 1.00 91.38 95 ASP A CA 1
ATOM 767 C C . ASP A 1 95 ? 7.083 -10.418 -14.837 1.00 91.38 95 ASP A C 1
ATOM 769 O O . ASP A 1 95 ? 6.203 -9.988 -14.092 1.00 91.38 95 ASP A O 1
ATOM 773 N N . ILE A 1 96 ? 8.317 -9.901 -14.838 1.00 91.94 96 ILE A N 1
ATOM 774 C CA . ILE A 1 96 ? 8.704 -8.747 -14.016 1.00 91.94 96 ILE A CA 1
ATOM 775 C C . ILE A 1 96 ? 8.047 -7.483 -14.571 1.00 91.94 96 ILE A C 1
ATOM 777 O O . ILE A 1 96 ? 7.479 -6.715 -13.796 1.00 91.94 96 ILE A O 1
ATOM 781 N N . ALA A 1 97 ? 8.072 -7.295 -15.894 1.00 92.94 97 ALA A N 1
ATOM 782 C CA . ALA A 1 97 ? 7.402 -6.171 -16.543 1.00 92.94 97 ALA A CA 1
ATOM 783 C C . ALA A 1 97 ? 5.903 -6.143 -16.199 1.00 92.94 97 ALA A C 1
ATOM 785 O O . ALA A 1 97 ? 5.410 -5.128 -15.721 1.00 92.94 97 ALA A O 1
ATOM 786 N N . ALA A 1 98 ? 5.216 -7.286 -16.286 1.00 93.00 98 ALA A N 1
ATOM 787 C CA . ALA A 1 98 ? 3.802 -7.404 -15.936 1.00 93.00 98 ALA A CA 1
ATOM 788 C C . ALA A 1 98 ? 3.511 -7.082 -14.456 1.00 93.00 98 ALA A C 1
ATOM 790 O O . ALA A 1 98 ? 2.466 -6.510 -14.133 1.00 93.00 98 ALA A O 1
ATOM 791 N N . ILE A 1 99 ? 4.419 -7.432 -13.536 1.00 94.50 99 ILE A N 1
ATOM 792 C CA . ILE A 1 99 ? 4.311 -7.050 -12.118 1.00 94.50 99 ILE A CA 1
ATOM 793 C C . ILE A 1 99 ? 4.427 -5.529 -11.963 1.00 94.50 99 ILE A C 1
ATOM 795 O O . ILE A 1 99 ? 3.643 -4.938 -11.216 1.00 94.50 99 ILE A O 1
ATOM 799 N N . ILE A 1 100 ? 5.379 -4.896 -12.654 1.00 94.75 100 ILE A N 1
ATOM 800 C CA . ILE A 1 100 ? 5.572 -3.443 -12.597 1.00 94.75 100 ILE A CA 1
ATOM 801 C C . ILE A 1 100 ? 4.373 -2.732 -13.231 1.00 94.75 100 ILE A C 1
ATOM 803 O O . ILE A 1 100 ? 3.783 -1.884 -12.570 1.00 94.75 100 ILE A O 1
ATOM 807 N N . ASP A 1 101 ? 3.936 -3.134 -14.426 1.00 94.31 101 ASP A N 1
ATOM 808 C CA . ASP A 1 101 ? 2.760 -2.585 -15.120 1.00 94.31 101 ASP A CA 1
ATOM 809 C C . ASP A 1 101 ? 1.519 -2.595 -14.225 1.00 94.31 101 ASP A C 1
ATOM 811 O O . ASP A 1 101 ? 0.793 -1.605 -14.101 1.00 94.31 101 ASP A O 1
ATOM 815 N N . ARG A 1 102 ? 1.296 -3.719 -13.539 1.00 95.69 102 ARG A N 1
ATOM 816 C CA . ARG A 1 102 ? 0.154 -3.889 -12.644 1.00 95.69 102 ARG A CA 1
ATOM 817 C C . ARG A 1 102 ? 0.208 -2.963 -11.432 1.00 95.69 102 ARG A C 1
ATOM 819 O O . ARG A 1 102 ? -0.843 -2.588 -10.913 1.00 95.69 102 ARG A O 1
ATOM 826 N N . HIS A 1 103 ? 1.397 -2.658 -10.923 1.00 96.75 103 HIS A N 1
ATOM 827 C CA . HIS A 1 103 ? 1.540 -2.051 -9.602 1.00 96.75 103 HIS A CA 1
ATOM 828 C C . HIS A 1 103 ? 2.051 -0.611 -9.602 1.00 96.75 103 HIS A C 1
ATOM 830 O O . HIS A 1 103 ? 1.723 0.135 -8.678 1.00 96.75 103 HIS A O 1
ATOM 836 N N . ALA A 1 104 ? 2.764 -0.185 -10.642 1.00 96.12 104 ALA A N 1
ATOM 837 C CA . ALA A 1 104 ? 3.318 1.158 -10.757 1.00 96.12 104 ALA A CA 1
ATOM 838 C C . ALA A 1 104 ? 2.254 2.265 -10.622 1.00 96.12 104 ALA A C 1
ATOM 840 O O . ALA A 1 104 ? 2.463 3.160 -9.801 1.00 96.12 104 ALA A O 1
ATOM 841 N N . PRO A 1 105 ? 1.075 2.203 -11.286 1.00 96.94 105 PRO A N 1
ATOM 842 C CA . PRO A 1 105 ? 0.122 3.314 -11.243 1.00 96.94 105 PRO A CA 1
ATOM 843 C C . PRO A 1 105 ? -0.373 3.651 -9.833 1.00 96.94 105 PRO A C 1
ATOM 845 O O . PRO A 1 105 ? -0.514 4.817 -9.476 1.00 96.94 105 PRO A O 1
ATOM 848 N N . HIS A 1 106 ? -0.648 2.637 -9.009 1.00 97.25 106 HIS A N 1
ATOM 849 C CA . HIS A 1 106 ? -1.142 2.860 -7.648 1.00 97.25 106 HIS A CA 1
ATOM 850 C C . HIS A 1 106 ? -0.010 3.027 -6.624 1.00 97.25 106 HIS A C 1
ATOM 852 O O . HIS A 1 106 ? -0.234 3.636 -5.575 1.00 97.25 106 HIS A O 1
ATOM 858 N N . ALA A 1 107 ? 1.185 2.506 -6.918 1.00 97.19 107 ALA A N 1
ATOM 859 C CA . ALA A 1 107 ? 2.393 2.733 -6.134 1.00 97.19 107 ALA A CA 1
ATOM 860 C C . ALA A 1 107 ? 2.816 4.208 -6.183 1.00 97.19 107 ALA A C 1
ATOM 862 O O . ALA A 1 107 ? 3.037 4.787 -5.125 1.00 97.19 107 ALA A O 1
ATOM 863 N N . ILE A 1 108 ? 2.794 4.837 -7.365 1.00 97.44 108 ILE A N 1
ATOM 864 C CA . ILE A 1 108 ? 3.066 6.276 -7.548 1.00 97.44 108 ILE A CA 1
ATOM 865 C C . ILE A 1 108 ? 2.154 7.130 -6.662 1.00 97.44 108 ILE A C 1
ATOM 867 O O . ILE A 1 108 ? 2.625 7.951 -5.885 1.00 97.44 108 ILE A O 1
ATOM 871 N N . VAL A 1 109 ? 0.839 6.884 -6.706 1.00 97.94 109 VAL A N 1
ATOM 872 C CA . VAL A 1 109 ? -0.138 7.633 -5.893 1.00 97.94 109 VAL A CA 1
ATOM 873 C C . VAL A 1 109 ? 0.165 7.522 -4.394 1.00 97.94 109 VAL A C 1
ATOM 875 O O . VAL A 1 109 ? -0.004 8.489 -3.645 1.00 97.94 109 VAL A O 1
ATOM 878 N N . LEU A 1 110 ? 0.573 6.333 -3.941 1.00 97.44 110 LEU A N 1
ATOM 879 C CA . LEU A 1 110 ? 0.902 6.099 -2.540 1.00 97.44 110 LEU A CA 1
ATOM 880 C C . LEU A 1 110 ? 2.231 6.764 -2.155 1.00 97.44 110 LEU A C 1
ATOM 882 O O . LEU A 1 110 ? 2.311 7.366 -1.085 1.00 97.44 110 LEU A O 1
ATOM 886 N N . ASP A 1 111 ? 3.231 6.700 -3.031 1.00 95.62 111 ASP A N 1
ATOM 887 C CA . ASP A 1 111 ? 4.538 7.327 -2.838 1.00 95.62 111 ASP A CA 1
ATOM 888 C C . ASP A 1 111 ? 4.418 8.857 -2.751 1.00 95.62 111 ASP A C 1
ATOM 890 O O . ASP A 1 111 ? 4.885 9.461 -1.784 1.00 95.62 111 ASP A O 1
ATOM 894 N N . ASP A 1 112 ? 3.654 9.473 -3.659 1.00 96.38 112 ASP A N 1
ATOM 895 C CA . ASP A 1 112 ? 3.318 10.902 -3.639 1.00 96.38 112 ASP A CA 1
ATOM 896 C C . ASP A 1 112 ? 2.613 11.314 -2.342 1.00 96.38 112 ASP A C 1
ATOM 898 O O . ASP A 1 112 ? 2.842 12.397 -1.783 1.00 96.38 112 ASP A O 1
ATOM 902 N N . PHE A 1 113 ? 1.715 10.462 -1.843 1.00 97.50 113 PHE A N 1
ATOM 903 C CA . PHE A 1 113 ? 1.073 10.680 -0.555 1.00 97.50 113 PHE A CA 1
ATOM 904 C C . PHE A 1 113 ? 2.082 10.633 0.589 1.00 97.50 113 PHE A C 1
ATOM 906 O O . PHE A 1 113 ? 2.105 11.568 1.390 1.00 97.50 113 PHE A O 1
ATOM 913 N N . HIS A 1 114 ? 2.928 9.603 0.667 1.00 96.12 114 HIS A N 1
ATOM 914 C CA . HIS A 1 114 ? 3.945 9.496 1.714 1.00 96.12 114 HIS A CA 1
ATOM 915 C C . HIS A 1 114 ? 4.934 10.658 1.659 1.00 96.12 114 HIS A C 1
ATOM 917 O O . HIS A 1 114 ? 5.236 11.239 2.703 1.00 96.12 114 HIS A O 1
ATOM 923 N N . HIS A 1 115 ? 5.365 11.071 0.466 1.00 95.69 115 HIS A N 1
ATOM 924 C CA . HIS A 1 115 ? 6.221 12.237 0.285 1.00 95.69 115 HIS A CA 1
ATOM 925 C C . HIS A 1 115 ? 5.569 13.494 0.874 1.00 95.69 115 HIS A C 1
ATOM 927 O O . HIS A 1 115 ? 6.176 14.166 1.710 1.00 95.69 115 HIS A O 1
ATOM 933 N N . ARG A 1 116 ? 4.313 13.806 0.518 1.00 97.62 116 ARG A N 1
ATOM 934 C CA . ARG A 1 116 ? 3.590 14.966 1.079 1.00 97.62 116 ARG A CA 1
ATOM 935 C C . ARG A 1 116 ? 3.344 14.836 2.584 1.00 97.62 116 ARG A C 1
ATOM 937 O O . ARG A 1 116 ? 3.525 15.803 3.324 1.00 97.62 116 ARG A O 1
ATOM 944 N N . LEU A 1 117 ? 2.997 13.643 3.058 1.00 97.25 117 LEU A N 1
ATOM 945 C CA . LEU A 1 117 ? 2.787 13.356 4.476 1.00 97.25 117 LEU A CA 1
ATOM 946 C C . LEU A 1 117 ? 4.059 13.591 5.310 1.00 97.25 117 LEU A C 1
ATOM 948 O O . LEU A 1 117 ? 3.987 14.029 6.462 1.00 97.25 117 LEU A O 1
ATOM 952 N N . LEU A 1 118 ? 5.230 13.275 4.753 1.00 96.94 118 LEU A N 1
ATOM 953 C CA . LEU A 1 118 ? 6.520 13.389 5.435 1.00 96.94 118 LEU A CA 1
ATOM 954 C C . LEU A 1 118 ? 7.138 14.781 5.312 1.00 96.94 118 LEU A C 1
ATOM 956 O O . LEU A 1 118 ? 7.712 15.261 6.286 1.00 96.94 118 LEU A O 1
ATOM 960 N N . THR A 1 119 ? 7.010 15.424 4.152 1.00 97.50 119 THR A N 1
ATOM 961 C CA . THR A 1 119 ? 7.710 16.683 3.847 1.00 97.50 119 THR A CA 1
ATOM 962 C C . THR A 1 119 ? 6.846 17.930 4.019 1.00 97.50 119 THR A C 1
ATOM 964 O O . THR A 1 119 ? 7.392 19.005 4.252 1.00 97.50 119 THR A O 1
ATOM 967 N N . GLN A 1 120 ? 5.516 17.812 3.928 1.00 97.50 120 GLN A N 1
ATOM 968 C CA . GLN A 1 120 ? 4.604 18.961 3.968 1.00 97.50 120 GLN A CA 1
ATOM 969 C C . GLN A 1 120 ? 3.770 18.986 5.250 1.00 97.50 120 GLN A C 1
ATOM 971 O O . GLN A 1 120 ? 3.823 19.959 6.000 1.00 97.50 120 GLN A O 1
ATOM 976 N N . SER A 1 121 ? 2.974 17.942 5.518 1.00 97.50 121 SER A N 1
ATOM 977 C CA . SER A 1 121 ? 2.081 17.932 6.684 1.00 97.50 121 SER A CA 1
ATOM 978 C C . SER A 1 121 ? 1.601 16.541 7.084 1.00 97.50 121 SER A C 1
ATOM 980 O O . SER A 1 121 ? 1.105 15.781 6.255 1.00 97.50 121 SER A O 1
ATOM 982 N N . LYS A 1 122 ? 1.585 16.269 8.395 1.00 94.62 122 LYS A N 1
ATOM 983 C CA . LYS A 1 122 ? 0.945 15.079 8.993 1.00 94.62 122 LYS A CA 1
ATOM 984 C C . LYS A 1 122 ? -0.583 15.081 8.898 1.00 94.62 122 LYS A C 1
ATOM 986 O O . LYS A 1 122 ? -1.210 14.078 9.207 1.00 94.62 122 LYS A O 1
ATOM 991 N N . ARG A 1 123 ? -1.177 16.195 8.460 1.00 95.38 123 ARG A N 1
ATOM 992 C CA . ARG A 1 123 ? -2.611 16.319 8.164 1.00 95.38 123 ARG A CA 1
ATOM 993 C C . ARG A 1 123 ? -2.935 16.087 6.686 1.00 95.38 123 ARG A C 1
ATOM 995 O O . ARG A 1 123 ? -4.057 16.365 6.274 1.00 95.38 123 ARG A O 1
ATOM 1002 N N . THR A 1 124 ? -1.963 15.651 5.881 1.00 97.56 124 THR A N 1
ATOM 1003 C CA . THR A 1 124 ? -2.207 15.308 4.475 1.00 97.56 124 THR A CA 1
ATOM 1004 C C . THR A 1 124 ? -3.253 14.191 4.417 1.00 97.56 124 THR A C 1
ATOM 1006 O O . THR A 1 124 ? -3.024 13.144 5.022 1.00 97.56 124 THR A O 1
ATOM 1009 N N . PRO A 1 125 ? -4.394 14.392 3.737 1.00 96.19 125 PRO A N 1
ATOM 1010 C CA . PRO A 1 125 ? -5.425 13.369 3.641 1.00 96.19 125 PRO A CA 1
ATOM 1011 C C . PRO A 1 125 ? -4.948 12.207 2.769 1.00 96.19 125 PRO A C 1
ATOM 1013 O O . PRO A 1 125 ? -4.230 12.406 1.783 1.00 96.19 125 PRO A O 1
ATOM 1016 N N . PHE A 1 126 ? -5.366 10.995 3.124 1.00 97.94 126 PHE A N 1
ATOM 1017 C CA . PHE A 1 126 ? -5.074 9.805 2.337 1.00 97.94 126 PHE A CA 1
ATOM 1018 C C . PHE A 1 126 ? -5.850 9.825 1.008 1.00 97.94 126 PHE A C 1
ATOM 1020 O O . PHE A 1 126 ? -7.062 10.054 1.015 1.00 97.94 126 PHE A O 1
ATOM 1027 N N . PRO A 1 127 ? -5.193 9.589 -0.144 1.00 98.00 127 PRO A N 1
ATOM 1028 C CA . PRO A 1 127 ? -5.820 9.695 -1.461 1.00 98.00 127 PRO A CA 1
ATOM 1029 C C . PRO A 1 127 ? -6.598 8.418 -1.828 1.00 98.00 127 PRO A C 1
ATOM 1031 O O . PRO A 1 127 ? -6.288 7.715 -2.793 1.00 98.00 127 PRO A O 1
ATOM 1034 N N . ALA A 1 128 ? -7.610 8.072 -1.029 1.00 97.31 128 ALA A N 1
ATOM 1035 C CA . ALA A 1 128 ? -8.351 6.818 -1.167 1.00 97.31 128 ALA A CA 1
ATOM 1036 C C . ALA A 1 128 ? -8.983 6.647 -2.560 1.00 97.31 128 ALA A C 1
ATOM 1038 O O . ALA A 1 128 ? -8.979 5.548 -3.121 1.00 97.31 128 ALA A O 1
ATOM 1039 N N . ALA A 1 129 ? -9.531 7.726 -3.125 1.00 97.25 129 ALA A N 1
ATOM 1040 C CA . ALA A 1 129 ? -10.193 7.709 -4.426 1.00 97.25 129 ALA A CA 1
ATOM 1041 C C . ALA A 1 129 ? -9.197 7.505 -5.577 1.00 97.25 129 ALA A C 1
ATOM 1043 O O . ALA A 1 129 ? -9.474 6.746 -6.507 1.00 97.25 129 ALA A O 1
ATOM 1044 N N . GLU A 1 130 ? -8.035 8.152 -5.523 1.00 98.06 130 GLU A N 1
ATOM 1045 C CA . GLU A 1 130 ? -6.954 8.000 -6.500 1.00 98.06 130 GLU A CA 1
ATOM 1046 C C . GLU A 1 130 ? -6.402 6.574 -6.464 1.00 98.06 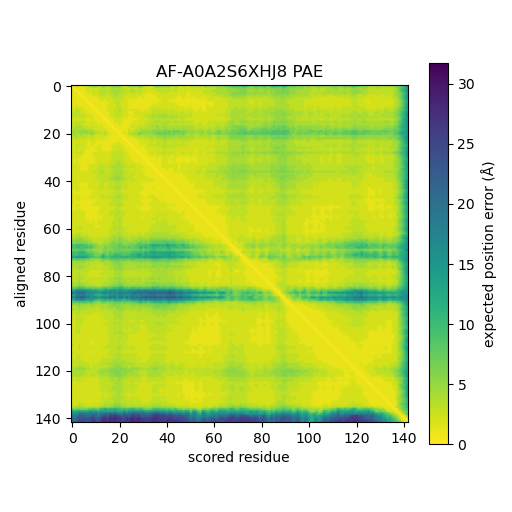130 GLU A C 1
ATOM 1048 O O . GLU A 1 130 ? -6.302 5.934 -7.510 1.00 98.06 130 GLU A O 1
ATOM 1053 N N . VAL A 1 131 ? -6.136 6.036 -5.266 1.00 97.44 131 VAL A N 1
ATOM 1054 C CA . VAL A 1 131 ? -5.644 4.660 -5.098 1.00 97.44 131 VAL A CA 1
ATOM 1055 C C . VAL A 1 131 ? -6.663 3.656 -5.642 1.00 97.44 131 VAL A C 1
ATOM 1057 O O . VAL A 1 131 ? -6.295 2.754 -6.393 1.00 97.44 131 VAL A O 1
ATOM 1060 N N . LYS A 1 132 ? -7.957 3.824 -5.332 1.00 96.06 132 LYS A N 1
ATOM 1061 C CA . LYS A 1 132 ? -9.038 2.973 -5.868 1.00 96.06 132 LYS A CA 1
ATOM 1062 C C . LYS A 1 132 ? -9.099 3.020 -7.398 1.00 96.06 132 LYS A C 1
ATOM 1064 O O . LYS A 1 132 ? -9.212 1.969 -8.025 1.00 96.06 132 LYS A O 1
ATOM 1069 N N . ARG A 1 133 ? -8.999 4.212 -8.000 1.00 96.69 133 ARG A N 1
ATOM 1070 C CA . ARG A 1 133 ? -8.992 4.383 -9.465 1.00 96.69 133 ARG A CA 1
ATOM 1071 C C . ARG A 1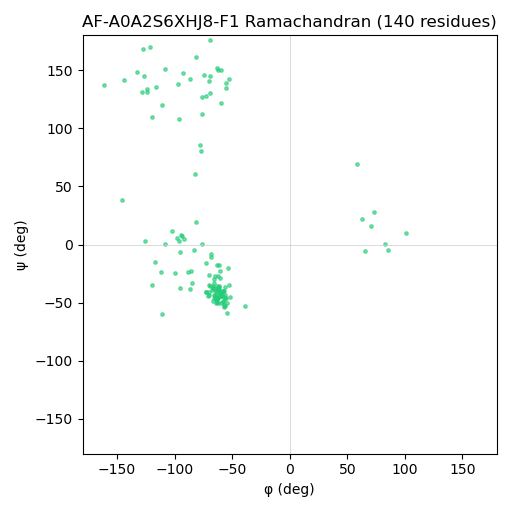 133 ? -7.785 3.710 -10.113 1.00 96.69 133 ARG A C 1
ATOM 1073 O O . ARG A 1 133 ? -7.962 2.965 -11.073 1.00 96.69 133 ARG A O 1
ATOM 1080 N N . ALA A 1 134 ? -6.590 3.914 -9.566 1.00 96.25 134 ALA A N 1
ATOM 1081 C CA . ALA A 1 134 ? -5.366 3.304 -10.079 1.00 96.25 134 ALA A CA 1
ATOM 1082 C C . ALA A 1 134 ? -5.395 1.767 -9.962 1.00 96.25 134 ALA A C 1
ATOM 1084 O O . ALA A 1 134 ? -5.042 1.065 -10.907 1.00 96.25 134 ALA A O 1
ATOM 1085 N N . LEU A 1 135 ? -5.907 1.233 -8.845 1.00 93.94 135 LEU A N 1
ATOM 1086 C CA . LEU A 1 135 ? -6.109 -0.209 -8.656 1.00 93.94 135 LEU A CA 1
ATOM 1087 C C . LEU A 1 135 ? -7.116 -0.812 -9.645 1.00 93.94 135 LEU A C 1
ATOM 1089 O O . LEU A 1 135 ? -6.940 -1.959 -10.048 1.00 93.94 135 LEU A O 1
ATOM 1093 N N . ALA A 1 136 ? -8.169 -0.074 -10.009 1.00 92.38 136 ALA A N 1
ATOM 1094 C CA . ALA A 1 136 ? -9.155 -0.517 -10.994 1.00 92.38 136 ALA A CA 1
ATOM 1095 C C . ALA A 1 136 ? -8.594 -0.495 -12.427 1.00 92.38 136 ALA A C 1
ATOM 1097 O O . ALA A 1 136 ? -8.818 -1.437 -13.188 1.00 92.38 136 ALA A O 1
ATOM 1098 N N . GLY A 1 137 ? -7.831 0.546 -12.781 1.00 84.56 137 GLY A N 1
ATOM 1099 C CA . GLY A 1 137 ? -7.158 0.654 -14.080 1.00 84.56 137 GLY A CA 1
ATOM 1100 C C . GLY A 1 137 ? -6.189 -0.502 -14.346 1.00 84.56 137 GLY A C 1
ATOM 1101 O O . GLY A 1 137 ? -6.214 -1.085 -15.425 1.00 84.56 137 GLY A 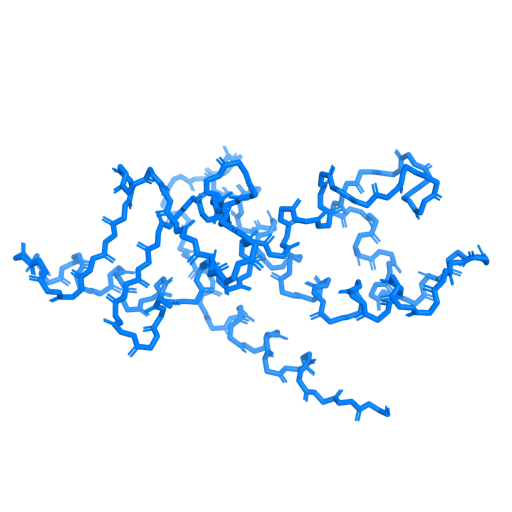O 1
ATOM 1102 N N . ALA A 1 138 ? -5.432 -0.915 -13.326 1.00 70.88 138 ALA A N 1
ATOM 1103 C CA . ALA A 1 138 ? -4.481 -2.027 -13.397 1.00 70.88 138 ALA A CA 1
ATOM 1104 C C . ALA A 1 138 ? -5.113 -3.427 -13.558 1.00 70.88 138 ALA A C 1
ATOM 1106 O O . ALA A 1 138 ? -4.403 -4.408 -13.771 1.00 70.88 138 ALA A O 1
ATOM 1107 N N . THR A 1 139 ? -6.436 -3.561 -13.412 1.00 59.59 139 THR A N 1
ATOM 1108 C CA . THR A 1 139 ? -7.145 -4.847 -13.552 1.00 59.59 139 THR A CA 1
ATOM 1109 C C . THR A 1 139 ? -7.656 -5.139 -14.960 1.00 59.59 139 THR A C 1
ATOM 1111 O O . THR A 1 139 ? -8.304 -6.166 -15.146 1.00 59.59 139 THR A O 1
ATOM 1114 N N . THR A 1 140 ? -7.353 -4.292 -15.947 1.00 41.91 140 THR A N 1
ATOM 1115 C CA . THR A 1 140 ? -7.661 -4.566 -17.358 1.00 41.91 140 THR A CA 1
ATOM 1116 C C . THR A 1 140 ? -6.418 -5.156 -18.027 1.00 41.91 140 THR A C 1
ATOM 1118 O O . THR A 1 140 ? -5.459 -4.415 -18.229 1.00 41.91 140 THR A O 1
ATOM 1121 N N . PRO A 1 141 ? -6.382 -6.459 -18.357 1.00 42.19 141 PRO A N 1
ATOM 1122 C CA . PRO A 1 141 ? -5.348 -6.989 -19.233 1.00 42.19 141 PRO A CA 1
ATOM 1123 C C . PRO A 1 141 ? -5.648 -6.516 -20.660 1.00 42.19 141 PRO A C 1
ATOM 1125 O O . PRO A 1 141 ? -6.780 -6.673 -21.128 1.00 42.19 141 PRO A O 1
ATOM 1128 N N . GLY A 1 142 ? -4.654 -5.917 -21.316 1.00 37.56 142 GLY A N 1
ATOM 1129 C CA . GLY A 1 142 ? -4.591 -5.874 -22.778 1.00 37.56 142 GLY A CA 1
ATOM 1130 C C . GLY A 1 142 ? -4.200 -7.235 -23.337 1.00 37.56 142 GLY A C 1
ATOM 1131 O O . GLY A 1 142 ? -3.486 -7.972 -22.618 1.00 37.56 142 GLY A O 1
#

Nearest PDB structures (foldseek):
  6hk0-assembly1_B  TM=2.429E-01  e=5.726E+00  Dickeya chrysanthemi
  4z91-assembly2_G  TM=2.441E-01  e=6.710E+00  Dickeya dadantii 3937

Radius of gyration: 16.29 Å; Cα contacts (8 Å, |Δi|>4): 146; chains: 1; bounding box: 37×43×42 Å

Sequence (142 aa):
MSARGLVHFDAHFANLLTDGQRMYFADFGLALSRDFDLTAEERDFLDDHLVYDRSYAPNHLLRHHLPNDVRGGTEHGAFLHEWVDGYQPADIPSDIAAIIDRHAPHAIVLDDFHHRLLTQSKRTPFPAAEVKRALAGATTPG

Foldseek 3Di:
DLVQLKDQLDPEPVQWDDPPPDIDGHDSVPMDGPPDPDDPVSSVVSVLCSCVNVLVHLLNCQQPPPDCVQQVPDHSLVSLVCVVVPDGDPPDDPVVNLSSLLRSQLSNLVVVQVCCCPPPHVPRDRPSVSNVVSNVVSPDDD